Protein AF-A0A6I4WDP3-F1 (afdb_monomer_lite)

Radius of gyration: 13.58 Å; chains: 1; bounding box: 30×32×37 Å

pLDDT: mean 91.11, std 7.63, range [51.09, 98.62]

Structure (mmCIF, N/CA/C/O backbone):
data_AF-A0A6I4WDP3-F1
#
_entry.id   AF-A0A6I4WDP3-F1
#
loop_
_atom_site.group_PDB
_atom_site.id
_atom_site.type_symbol
_atom_site.label_atom_id
_atom_site.label_alt_id
_atom_site.label_comp_id
_atom_site.label_asym_id
_atom_site.label_entity_id
_atom_site.label_seq_id
_atom_site.pdbx_PDB_ins_code
_atom_site.Cartn_x
_atom_site.Cartn_y
_atom_site.Cartn_z
_atom_site.occupancy
_atom_site.B_iso_or_equiv
_atom_site.auth_seq_id
_atom_site.auth_comp_id
_atom_site.auth_asym_id
_atom_site.auth_atom_id
_atom_site.pdbx_PDB_model_num
ATOM 1 N N . MET A 1 1 ? -3.639 4.587 5.119 1.00 94.44 1 MET A N 1
ATOM 2 C CA . MET A 1 1 ? -3.142 3.851 3.941 1.00 94.44 1 MET A CA 1
ATOM 3 C C . MET A 1 1 ? -1.686 3.480 4.144 1.00 94.44 1 MET A C 1
ATOM 5 O O . MET A 1 1 ? -0.889 4.346 4.488 1.00 94.44 1 MET A O 1
ATOM 9 N N . LEU A 1 2 ? -1.363 2.209 3.944 1.00 95.56 2 LEU A N 1
ATOM 10 C CA . LEU A 1 2 ? -0.034 1.624 4.094 1.00 95.56 2 LEU A CA 1
ATOM 11 C C . LEU A 1 2 ? 0.393 1.079 2.725 1.00 95.56 2 LEU A C 1
ATOM 13 O O . LEU A 1 2 ? -0.347 0.300 2.126 1.00 95.56 2 LEU A O 1
ATOM 17 N N . ILE A 1 3 ? 1.536 1.515 2.200 1.00 95.00 3 ILE A N 1
ATOM 18 C CA . ILE A 1 3 ? 2.001 1.150 0.857 1.00 95.00 3 ILE A CA 1
ATOM 19 C C . ILE A 1 3 ? 3.365 0.484 0.958 1.00 95.00 3 ILE A C 1
ATOM 21 O O . ILE A 1 3 ? 4.345 1.133 1.322 1.00 95.00 3 ILE A O 1
ATOM 25 N N . ASP A 1 4 ? 3.426 -0.784 0.564 1.00 93.88 4 ASP A N 1
ATOM 26 C CA . ASP A 1 4 ? 4.682 -1.447 0.242 1.00 93.88 4 ASP A CA 1
ATOM 27 C C . ASP A 1 4 ? 5.023 -1.141 -1.215 1.00 93.88 4 ASP A C 1
ATOM 29 O O . ASP A 1 4 ? 4.503 -1.753 -2.156 1.00 93.88 4 ASP A O 1
ATOM 33 N N . LEU A 1 5 ? 5.878 -0.139 -1.404 1.00 91.06 5 LEU A N 1
ATOM 34 C CA . LEU A 1 5 ? 6.203 0.350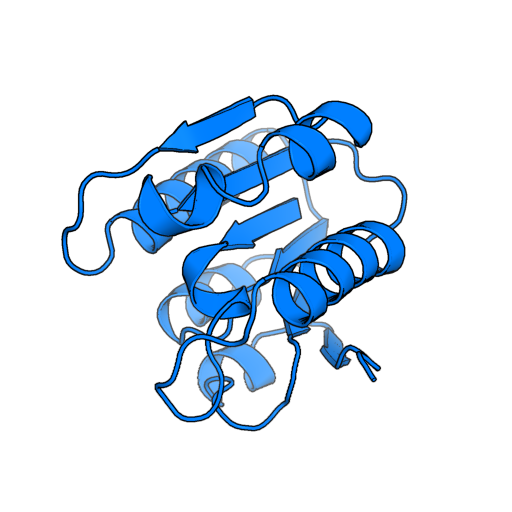 -2.731 1.00 91.06 5 LEU A CA 1
ATOM 35 C C . LEU A 1 5 ? 6.872 -0.745 -3.560 1.00 91.06 5 LEU A C 1
ATOM 37 O O . LEU A 1 5 ? 6.515 -0.918 -4.720 1.00 91.06 5 LEU A O 1
ATOM 41 N N . GLU A 1 6 ? 7.778 -1.532 -2.978 1.00 89.88 6 GLU A N 1
ATOM 42 C CA . GLU A 1 6 ? 8.478 -2.582 -3.715 1.00 89.88 6 GLU A CA 1
ATOM 43 C C . GLU A 1 6 ? 7.484 -3.597 -4.275 1.00 89.88 6 GLU A C 1
ATOM 45 O O . GLU A 1 6 ? 7.474 -3.844 -5.484 1.00 89.88 6 GLU A O 1
ATOM 50 N N . ASN A 1 7 ? 6.569 -4.105 -3.445 1.00 88.12 7 ASN A N 1
ATOM 51 C CA . ASN A 1 7 ? 5.573 -5.076 -3.891 1.00 88.12 7 ASN A CA 1
ATOM 52 C C . ASN A 1 7 ? 4.700 -4.560 -5.042 1.00 88.12 7 ASN A C 1
ATOM 54 O O . ASN A 1 7 ? 4.314 -5.341 -5.916 1.00 88.12 7 ASN A O 1
ATOM 58 N N . MET A 1 8 ? 4.408 -3.261 -5.092 1.00 90.31 8 MET A N 1
ATOM 59 C CA . MET A 1 8 ? 3.585 -2.668 -6.153 1.00 90.31 8 MET A CA 1
ATOM 60 C C . MET A 1 8 ? 4.334 -2.521 -7.488 1.00 90.31 8 MET A C 1
ATOM 62 O O . MET A 1 8 ? 3.720 -2.523 -8.565 1.00 90.31 8 MET A O 1
ATOM 66 N N . LEU A 1 9 ? 5.667 -2.486 -7.440 1.00 91.00 9 LEU A N 1
ATOM 67 C CA . LEU A 1 9 ? 6.544 -2.346 -8.603 1.00 91.00 9 LEU A CA 1
ATOM 68 C C . LEU A 1 9 ? 6.934 -3.678 -9.262 1.00 91.00 9 LEU A C 1
ATOM 70 O O . LEU A 1 9 ? 7.570 -3.673 -10.317 1.00 91.00 9 LEU A O 1
ATOM 74 N N . TYR A 1 10 ? 6.532 -4.823 -8.703 1.00 88.50 10 TYR A N 1
ATOM 75 C CA . TYR A 1 10 ? 6.817 -6.142 -9.281 1.00 88.50 10 TYR A CA 1
ATOM 76 C C . TYR A 1 10 ? 5.601 -6.796 -9.951 1.00 88.50 10 TYR A C 1
ATOM 78 O O . TYR A 1 10 ? 4.471 -6.764 -9.460 1.00 88.50 10 TYR A O 1
ATOM 86 N N . GLU A 1 11 ? 5.843 -7.510 -11.045 1.00 86.62 11 GLU A N 1
ATOM 87 C CA . GLU A 1 11 ? 4.906 -8.423 -11.691 1.00 86.62 11 GLU A CA 1
ATOM 88 C C . GLU A 1 11 ? 5.638 -9.684 -12.166 1.00 86.62 11 GLU A C 1
ATOM 90 O O . GLU A 1 11 ? 6.664 -9.600 -12.835 1.00 86.62 11 GLU A O 1
ATOM 95 N N . ARG A 1 12 ? 5.121 -10.876 -11.824 1.00 81.94 12 ARG A N 1
ATOM 96 C CA . ARG A 1 12 ? 5.751 -12.174 -12.162 1.00 81.94 12 ARG A CA 1
ATOM 97 C C . ARG A 1 12 ? 7.247 -12.219 -11.793 1.00 81.94 12 ARG A C 1
ATOM 99 O O . ARG A 1 12 ? 8.074 -12.659 -12.590 1.00 81.94 12 ARG A O 1
ATOM 106 N N . SER A 1 13 ? 7.577 -11.712 -10.604 1.00 82.00 13 SER A N 1
ATOM 107 C CA . SER A 1 13 ? 8.949 -11.619 -10.076 1.00 82.00 13 SER A CA 1
ATOM 108 C C . SER A 1 13 ? 9.900 -10.735 -10.892 1.00 82.00 13 SER A C 1
ATOM 110 O O . SER A 1 13 ? 11.113 -10.809 -10.721 1.00 82.00 13 SER A O 1
ATOM 112 N N . ARG A 1 14 ? 9.370 -9.881 -11.774 1.00 87.44 14 ARG A N 1
ATOM 113 C CA . ARG A 1 14 ? 10.137 -8.868 -12.502 1.00 87.44 14 ARG A CA 1
ATOM 114 C C . ARG A 1 14 ? 9.639 -7.481 -12.149 1.00 87.44 14 ARG A C 1
ATOM 116 O O . ARG A 1 14 ? 8.436 -7.265 -12.027 1.00 87.44 14 ARG A O 1
ATOM 123 N N . ARG A 1 15 ? 10.568 -6.545 -12.004 1.00 89.69 15 ARG A N 1
ATOM 124 C CA . ARG A 1 15 ? 10.237 -5.129 -11.882 1.00 89.69 15 ARG A CA 1
ATOM 125 C C . ARG A 1 15 ? 9.561 -4.664 -13.177 1.00 89.69 15 ARG A C 1
ATOM 127 O O . ARG A 1 15 ? 10.013 -5.027 -14.265 1.00 89.69 15 ARG A O 1
ATOM 134 N N . VAL A 1 16 ? 8.477 -3.903 -13.058 1.00 91.56 16 VAL A N 1
ATOM 135 C CA . VAL A 1 16 ? 7.866 -3.219 -14.207 1.00 91.56 16 VAL A CA 1
ATOM 136 C C . VAL A 1 16 ? 8.662 -1.967 -14.565 1.00 91.56 16 VAL A C 1
ATOM 138 O O . VAL A 1 16 ? 9.379 -1.428 -13.725 1.00 91.56 16 VAL A O 1
ATOM 141 N N . ASP A 1 17 ? 8.556 -1.507 -15.808 1.00 91.81 17 ASP A N 1
ATOM 142 C CA . ASP A 1 17 ? 9.193 -0.256 -16.219 1.00 91.81 17 ASP A CA 1
ATOM 143 C C . ASP A 1 17 ? 8.664 0.958 -15.433 1.00 91.81 17 ASP A C 1
ATOM 145 O O . ASP A 1 17 ? 7.579 0.927 -14.843 1.00 91.81 17 ASP A O 1
ATOM 149 N N . ASP A 1 18 ? 9.442 2.040 -15.439 1.00 89.75 18 ASP A N 1
ATOM 150 C CA . ASP A 1 18 ? 9.174 3.223 -14.618 1.00 89.75 18 ASP A CA 1
ATOM 151 C C . ASP A 1 18 ? 7.879 3.950 -15.011 1.00 89.75 18 ASP A C 1
ATOM 153 O O . ASP A 1 18 ? 7.214 4.534 -14.155 1.00 89.75 18 ASP A O 1
ATOM 157 N N . ALA A 1 19 ? 7.475 3.887 -16.284 1.00 90.44 19 ALA A N 1
ATOM 158 C CA . ALA A 1 19 ? 6.232 4.501 -16.745 1.00 90.44 19 ALA A CA 1
ATOM 159 C C . ALA A 1 19 ? 5.011 3.750 -16.196 1.00 90.44 19 ALA A C 1
ATOM 161 O O . ALA A 1 19 ? 4.050 4.357 -15.719 1.00 90.44 19 ALA A O 1
ATOM 162 N N . ARG A 1 20 ? 5.052 2.417 -16.218 1.00 91.94 20 ARG A N 1
ATOM 163 C CA . ARG A 1 20 ? 4.002 1.570 -15.651 1.00 91.94 20 ARG A CA 1
ATOM 164 C C . ARG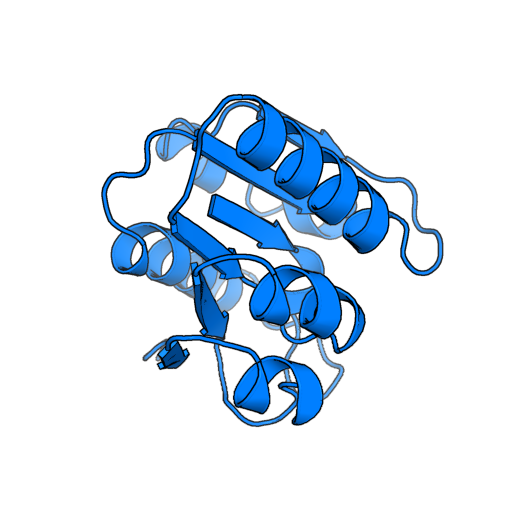 A 1 20 ? 3.992 1.618 -14.127 1.00 91.94 20 ARG A C 1
ATOM 166 O O . ARG A 1 20 ? 2.919 1.614 -13.529 1.00 91.94 20 ARG A O 1
ATOM 173 N N . ALA A 1 21 ? 5.164 1.695 -13.506 1.00 91.62 21 ALA A N 1
ATOM 174 C CA . ALA A 1 21 ? 5.321 1.928 -12.077 1.00 91.62 21 ALA A CA 1
ATOM 175 C C . ALA A 1 21 ? 4.641 3.231 -11.632 1.00 91.62 21 ALA A C 1
ATOM 177 O O . ALA A 1 21 ? 3.821 3.206 -10.716 1.00 91.62 21 ALA A O 1
ATOM 178 N N . ALA A 1 22 ? 4.906 4.341 -12.328 1.00 91.12 22 ALA A N 1
ATOM 179 C CA . ALA A 1 22 ? 4.288 5.634 -12.045 1.00 91.12 22 ALA A CA 1
ATOM 180 C C . ALA A 1 22 ? 2.754 5.566 -12.123 1.00 91.12 22 ALA A C 1
ATOM 182 O O . ALA A 1 22 ? 2.077 5.911 -11.156 1.00 91.12 22 ALA A O 1
ATOM 183 N N . LYS A 1 23 ? 2.207 5.001 -13.211 1.00 92.31 23 LYS A N 1
ATOM 184 C CA . LYS A 1 23 ? 0.754 4.800 -13.364 1.00 92.31 23 LYS A CA 1
ATOM 185 C C . LYS A 1 23 ? 0.148 3.949 -12.249 1.00 92.31 23 LYS A C 1
ATOM 187 O O . LYS A 1 23 ? -0.976 4.197 -11.826 1.00 92.31 23 LYS A O 1
ATOM 192 N N . ARG A 1 24 ? 0.867 2.925 -11.775 1.00 92.81 24 ARG A N 1
ATOM 193 C CA . ARG A 1 24 ? 0.418 2.096 -10.646 1.00 92.81 24 ARG A CA 1
ATOM 194 C C . ARG A 1 24 ? 0.375 2.893 -9.355 1.00 92.81 24 ARG A C 1
ATOM 196 O O . ARG A 1 24 ? -0.625 2.815 -8.657 1.00 92.81 24 ARG A O 1
ATOM 203 N N . ILE A 1 25 ? 1.426 3.651 -9.050 1.00 91.81 25 ILE A N 1
ATOM 204 C CA . ILE A 1 25 ? 1.478 4.500 -7.853 1.00 91.81 25 ILE A CA 1
ATOM 205 C C . ILE A 1 25 ? 0.317 5.501 -7.871 1.00 91.81 25 ILE A C 1
ATOM 207 O O . ILE A 1 25 ? -0.390 5.627 -6.877 1.00 91.81 25 ILE A O 1
ATOM 211 N N . GLU A 1 26 ? 0.069 6.158 -9.005 1.00 92.25 26 GLU A N 1
ATOM 212 C CA . GLU A 1 26 ? -1.072 7.067 -9.167 1.00 92.25 26 GLU A CA 1
ATOM 213 C C . GLU A 1 26 ? -2.402 6.357 -8.926 1.00 92.25 26 GLU A C 1
ATOM 215 O O . GLU A 1 26 ? -3.161 6.774 -8.053 1.00 92.25 26 GLU A O 1
ATOM 220 N N . ALA A 1 27 ? -2.633 5.235 -9.614 1.00 93.88 27 ALA A N 1
ATOM 221 C CA . ALA A 1 27 ? -3.865 4.467 -9.493 1.00 93.88 27 ALA A CA 1
ATOM 222 C C . ALA A 1 27 ? -4.106 3.960 -8.063 1.00 93.88 27 ALA A C 1
ATOM 224 O O . ALA A 1 27 ? -5.245 3.957 -7.607 1.00 93.88 27 ALA A O 1
ATOM 225 N N . ILE A 1 28 ? -3.054 3.559 -7.342 1.00 93.44 28 ILE A N 1
ATOM 226 C CA . ILE A 1 28 ? -3.126 3.167 -5.927 1.00 93.44 28 ILE A CA 1
ATOM 227 C C . ILE A 1 28 ? -3.674 4.322 -5.086 1.00 93.44 28 ILE A C 1
ATOM 229 O O . ILE A 1 28 ? -4.621 4.137 -4.322 1.00 93.44 28 ILE A O 1
ATOM 233 N N . LEU A 1 29 ? -3.093 5.509 -5.248 1.00 91.75 29 LEU A N 1
ATOM 234 C CA . LEU A 1 29 ? -3.466 6.701 -4.491 1.00 91.75 29 LEU A CA 1
ATOM 235 C C . LEU A 1 29 ? -4.873 7.190 -4.853 1.00 91.75 29 LEU A C 1
ATOM 237 O O . LEU A 1 29 ? -5.642 7.532 -3.963 1.00 91.75 29 LEU A O 1
ATOM 241 N N . ASP A 1 30 ? -5.226 7.186 -6.140 1.00 92.94 30 ASP A N 1
ATOM 242 C CA . ASP A 1 30 ? -6.561 7.579 -6.602 1.00 92.94 30 ASP A CA 1
ATOM 243 C C . ASP A 1 30 ? -7.639 6.606 -6.115 1.00 92.94 30 ASP A C 1
ATOM 245 O O . ASP A 1 30 ? -8.710 7.034 -5.692 1.00 92.94 30 ASP A O 1
ATOM 249 N N . THR A 1 31 ? -7.344 5.303 -6.117 1.00 94.12 31 THR A N 1
ATOM 250 C CA . THR A 1 31 ? -8.270 4.256 -5.655 1.00 94.12 31 THR A CA 1
ATOM 251 C C . THR A 1 31 ? -8.566 4.376 -4.164 1.00 94.12 31 THR A C 1
ATOM 253 O O . THR A 1 31 ? -9.710 4.204 -3.752 1.00 94.12 31 THR A O 1
ATOM 256 N N . ALA A 1 32 ? -7.553 4.673 -3.347 1.00 91.75 32 ALA A N 1
ATOM 257 C CA . ALA A 1 32 ? -7.758 4.907 -1.919 1.00 91.75 32 ALA A CA 1
ATOM 258 C C . ALA A 1 32 ? -8.540 6.204 -1.644 1.00 91.75 32 ALA A C 1
ATOM 260 O O . ALA A 1 32 ? -9.141 6.346 -0.579 1.00 91.75 32 ALA A O 1
ATOM 261 N N . GLY A 1 33 ? -8.541 7.144 -2.596 1.00 89.44 33 GLY A N 1
ATOM 262 C CA . GLY A 1 33 ? -9.157 8.451 -2.436 1.00 89.44 33 GLY A CA 1
ATOM 263 C C . GLY A 1 33 ? -8.492 9.277 -1.323 1.00 89.44 33 GLY A C 1
ATOM 264 O O . GLY A 1 33 ? -7.335 9.042 -0.960 1.00 89.44 33 GLY A O 1
ATOM 265 N N . PRO A 1 34 ? -9.194 10.283 -0.774 1.00 89.31 34 PRO A N 1
ATOM 266 C CA . PRO A 1 34 ? -8.677 11.069 0.336 1.00 89.31 34 PRO A CA 1
ATOM 267 C C . PRO A 1 34 ? -8.613 10.217 1.610 1.00 89.31 34 PRO A C 1
ATOM 269 O O . PRO A 1 34 ? -9.635 9.840 2.179 1.00 89.31 34 PRO A O 1
ATOM 272 N N . VAL A 1 35 ? -7.396 9.964 2.089 1.00 90.88 35 VAL A N 1
ATOM 273 C CA . VAL A 1 35 ? -7.133 9.277 3.358 1.00 90.88 35 VAL A CA 1
ATOM 274 C C . VAL A 1 35 ? -6.484 10.234 4.353 1.00 90.88 35 VAL A C 1
ATOM 276 O O . VAL A 1 35 ? -5.712 11.113 3.982 1.00 90.88 35 VAL A O 1
ATOM 279 N N . GLN A 1 36 ? -6.778 10.047 5.638 1.00 91.19 36 GLN A N 1
ATOM 280 C CA . G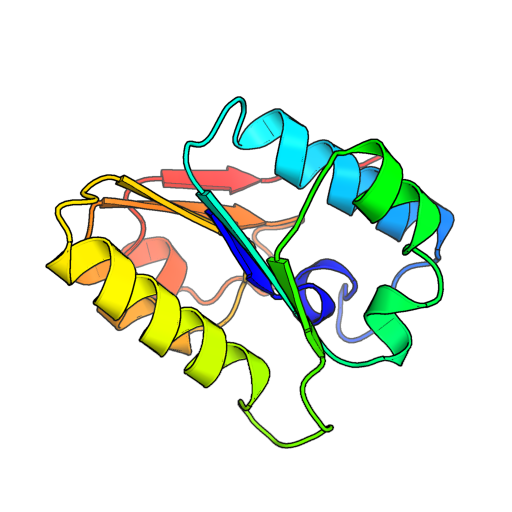LN A 1 36 ? -6.237 10.891 6.711 1.00 91.19 36 GLN A CA 1
ATOM 281 C C . GLN A 1 36 ? -4.726 10.714 6.912 1.00 91.19 36 GLN A C 1
ATOM 283 O O . GLN A 1 36 ? -4.043 11.642 7.334 1.00 91.19 36 GLN A O 1
ATOM 288 N N . HIS A 1 37 ? -4.206 9.520 6.622 1.00 91.19 37 HIS A N 1
ATOM 289 C CA . HIS A 1 37 ? -2.788 9.211 6.747 1.00 91.19 37 HIS A CA 1
ATOM 290 C C . HIS A 1 37 ? -2.355 8.267 5.626 1.00 91.19 37 HIS A C 1
ATOM 292 O O . HIS A 1 37 ? -2.965 7.211 5.425 1.00 91.19 37 HIS A O 1
ATOM 298 N N . THR A 1 38 ? -1.251 8.600 4.962 1.00 92.19 38 THR A N 1
ATOM 299 C CA . THR A 1 38 ? -0.566 7.721 4.008 1.00 92.19 38 THR A CA 1
ATOM 300 C C . THR A 1 38 ? 0.849 7.471 4.491 1.00 92.19 38 THR A C 1
ATOM 302 O O . THR A 1 38 ? 1.534 8.394 4.918 1.00 92.19 38 THR A O 1
ATOM 305 N N . PHE A 1 39 ? 1.272 6.214 4.457 1.00 92.94 39 PHE A N 1
ATOM 306 C CA . PHE A 1 39 ? 2.619 5.815 4.821 1.00 92.94 39 PHE A CA 1
ATOM 307 C C . PHE A 1 39 ? 3.171 4.879 3.756 1.00 92.94 39 PHE A C 1
ATOM 309 O O . PHE A 1 39 ? 2.558 3.855 3.450 1.00 92.94 39 PHE A O 1
ATOM 316 N N . VAL A 1 40 ? 4.2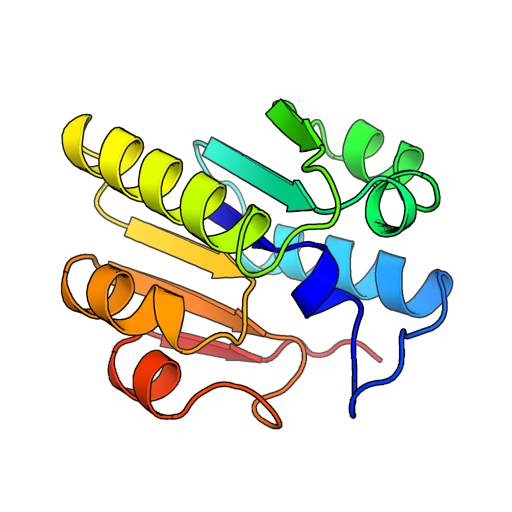98 5.265 3.164 1.00 92.88 40 VAL A N 1
ATOM 317 C CA . VAL A 1 40 ? 4.924 4.543 2.052 1.00 92.88 40 VAL A CA 1
ATOM 318 C C . VAL A 1 40 ? 6.275 4.032 2.505 1.00 92.88 40 VAL A C 1
ATOM 320 O O . VAL A 1 40 ? 7.080 4.806 3.021 1.00 92.88 40 VAL A O 1
ATOM 323 N N . VAL A 1 41 ? 6.532 2.748 2.293 1.00 93.06 41 VAL A N 1
ATOM 324 C CA . VAL A 1 41 ? 7.773 2.090 2.700 1.00 93.06 41 VAL A CA 1
ATOM 325 C C . VAL A 1 41 ? 8.366 1.336 1.515 1.00 93.06 41 VAL A C 1
ATOM 327 O O . VAL A 1 41 ? 7.644 0.807 0.672 1.00 93.06 41 VAL A O 1
ATOM 330 N N . GLY A 1 42 ? 9.693 1.315 1.432 1.00 91.19 42 GLY A N 1
ATOM 331 C CA . GLY A 1 42 ? 10.435 0.634 0.372 1.00 91.19 42 GLY A CA 1
ATOM 332 C C . GLY A 1 42 ? 11.920 0.998 0.356 1.00 91.19 42 GLY A C 1
ATOM 333 O O . GLY A 1 42 ? 12.374 1.898 1.068 1.00 91.19 42 GLY A O 1
ATOM 334 N N . GLY A 1 43 ? 12.702 0.294 -0.456 1.00 89.81 43 GLY A N 1
ATOM 335 C CA . GLY A 1 43 ? 14.116 0.583 -0.651 1.00 89.81 43 GLY A CA 1
ATOM 336 C C . GLY A 1 43 ? 14.366 1.801 -1.544 1.00 89.81 43 GLY A C 1
ATOM 337 O O . GLY A 1 43 ? 13.531 2.212 -2.351 1.00 89.81 43 GLY A O 1
ATOM 338 N N . GLN A 1 44 ? 15.579 2.357 -1.460 1.00 88.75 44 GLN A N 1
ATOM 339 C CA . GLN A 1 44 ? 15.999 3.519 -2.262 1.00 88.75 44 GLN A CA 1
ATOM 340 C C . GLN A 1 44 ? 15.754 3.344 -3.767 1.00 88.75 44 GLN A C 1
ATOM 342 O O . GLN A 1 44 ? 15.354 4.290 -4.443 1.00 88.75 44 GLN A O 1
ATOM 347 N N . TRP A 1 45 ? 15.960 2.134 -4.290 1.00 87.25 45 TRP A N 1
ATOM 348 C CA . TRP A 1 45 ? 15.778 1.825 -5.708 1.00 87.25 45 TRP A CA 1
ATOM 349 C C . TRP A 1 45 ? 14.327 2.010 -6.182 1.00 87.25 45 TRP A C 1
ATOM 351 O O . TRP A 1 45 ? 14.120 2.302 -7.359 1.00 87.25 45 TRP 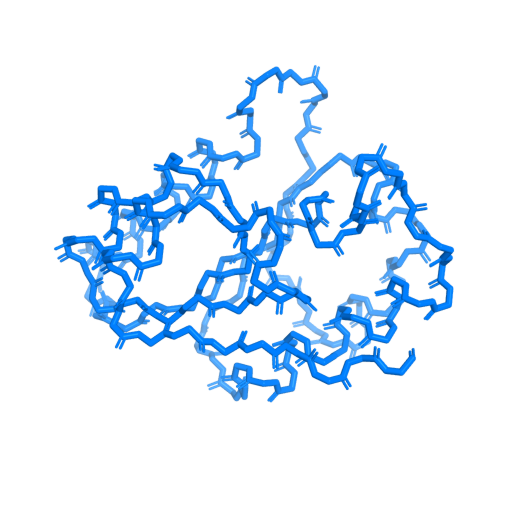A O 1
ATOM 361 N N . ALA A 1 46 ? 13.348 1.834 -5.287 1.00 88.25 46 ALA A N 1
ATOM 362 C CA . ALA A 1 46 ? 11.927 1.998 -5.570 1.00 88.25 46 ALA A CA 1
ATOM 363 C C . ALA A 1 46 ? 11.509 3.473 -5.485 1.00 88.25 46 ALA A C 1
ATOM 365 O O . ALA A 1 46 ? 10.672 3.927 -6.257 1.00 88.25 46 ALA A O 1
ATOM 366 N N . PHE A 1 47 ? 12.123 4.243 -4.584 1.00 87.62 47 PHE A N 1
ATOM 367 C CA . PHE A 1 47 ? 11.782 5.651 -4.378 1.00 87.62 47 PHE A CA 1
ATOM 368 C C . PHE A 1 47 ? 12.432 6.607 -5.374 1.00 87.62 47 PHE A C 1
ATOM 370 O O . PHE A 1 47 ? 11.751 7.494 -5.885 1.00 87.62 47 PHE A O 1
ATOM 377 N N . ILE A 1 48 ? 13.735 6.461 -5.645 1.00 89.12 48 ILE A N 1
ATOM 378 C CA . ILE A 1 48 ? 14.505 7.437 -6.438 1.00 89.12 48 ILE A CA 1
ATOM 379 C C . ILE A 1 48 ? 13.848 7.744 -7.798 1.00 89.12 48 ILE A C 1
ATOM 381 O O . ILE A 1 48 ? 13.696 8.926 -8.110 1.00 89.12 48 ILE A O 1
ATOM 385 N N . PRO A 1 49 ? 13.384 6.749 -8.583 1.00 89.56 49 PRO A N 1
ATOM 386 C CA . PRO A 1 49 ? 12.750 7.013 -9.878 1.00 89.56 49 PRO A CA 1
ATOM 387 C C . PRO A 1 49 ? 11.400 7.740 -9.781 1.00 89.56 49 PRO A C 1
ATOM 389 O O . PRO A 1 49 ? 10.939 8.321 -10.760 1.00 89.56 49 PRO A O 1
ATOM 392 N N . HIS A 1 50 ? 10.751 7.711 -8.613 1.00 89.25 50 HIS A N 1
ATOM 393 C CA . HIS A 1 50 ? 9.373 8.174 -8.422 1.00 89.25 50 HIS A CA 1
ATOM 394 C C . HIS A 1 50 ? 9.249 9.313 -7.404 1.00 89.25 50 HIS A C 1
ATOM 396 O O . HIS A 1 50 ? 8.139 9.723 -7.073 1.00 89.25 50 HIS A O 1
ATOM 402 N N . VAL A 1 51 ? 10.365 9.875 -6.931 1.00 87.00 51 VAL A N 1
ATOM 403 C CA . VAL A 1 51 ? 10.364 10.915 -5.890 1.00 87.00 51 VAL A CA 1
ATOM 404 C C . VAL A 1 51 ? 9.562 12.153 -6.295 1.00 87.00 51 VAL A C 1
ATOM 406 O O . VAL A 1 51 ? 8.813 12.682 -5.480 1.00 87.00 51 VAL A O 1
ATOM 409 N N . ALA A 1 52 ? 9.649 12.581 -7.559 1.00 87.00 52 ALA A N 1
ATOM 410 C CA . ALA A 1 52 ? 8.900 13.733 -8.061 1.00 87.00 52 ALA A CA 1
ATOM 411 C C . ALA A 1 52 ? 7.385 13.479 -8.045 1.00 87.00 52 ALA A C 1
ATOM 413 O O . ALA A 1 52 ? 6.618 14.351 -7.643 1.00 87.00 52 ALA A O 1
ATOM 414 N N . LEU A 1 53 ? 6.964 12.266 -8.419 1.00 87.88 53 LEU A N 1
ATOM 415 C CA . LEU A 1 53 ? 5.564 11.846 -8.376 1.00 87.88 53 LEU A CA 1
ATOM 416 C C . LEU A 1 53 ? 5.041 11.813 -6.934 1.00 87.88 53 LEU A C 1
ATOM 418 O O . LEU A 1 53 ? 3.987 12.371 -6.637 1.00 87.88 53 LEU A O 1
ATOM 422 N N . LEU A 1 54 ? 5.795 11.191 -6.026 1.00 85.31 54 LEU A N 1
ATOM 423 C CA . LEU A 1 54 ? 5.427 11.090 -4.613 1.00 85.31 54 LEU A CA 1
ATOM 424 C C . LEU A 1 54 ? 5.371 12.473 -3.941 1.00 85.31 54 LEU A C 1
ATOM 426 O O . LEU A 1 54 ? 4.461 12.744 -3.156 1.00 85.31 54 LEU A O 1
ATOM 430 N N . ALA A 1 55 ? 6.298 13.368 -4.291 1.00 84.25 55 ALA A N 1
ATOM 431 C CA . ALA A 1 55 ? 6.310 14.749 -3.818 1.00 84.25 55 ALA A CA 1
ATOM 432 C C . ALA A 1 55 ? 5.115 15.556 -4.349 1.00 84.25 55 ALA A C 1
ATOM 434 O O . ALA A 1 55 ? 4.480 16.271 -3.579 1.00 84.25 55 ALA A O 1
ATOM 435 N N . ALA A 1 56 ? 4.762 15.410 -5.633 1.00 85.25 56 ALA A N 1
ATOM 436 C CA . ALA A 1 56 ? 3.618 16.098 -6.240 1.00 85.25 56 ALA A CA 1
ATOM 437 C C . ALA A 1 56 ? 2.275 15.705 -5.604 1.00 85.25 56 ALA A C 1
ATOM 439 O O . ALA A 1 56 ? 1.325 16.486 -5.609 1.00 85.25 56 ALA A O 1
ATOM 440 N N . ARG A 1 57 ? 2.198 14.501 -5.031 1.00 81.81 57 ARG A N 1
ATOM 441 C CA . ARG A 1 57 ? 1.017 13.992 -4.322 1.00 81.81 57 ARG A CA 1
ATOM 442 C C . ARG A 1 57 ? 1.011 14.346 -2.837 1.00 81.81 57 ARG A C 1
ATOM 444 O O . ARG A 1 57 ? 0.143 13.863 -2.120 1.00 81.81 57 ARG A O 1
ATOM 451 N N . SER A 1 58 ? 1.952 15.182 -2.388 1.00 76.81 58 SER A N 1
ATOM 452 C CA . SER A 1 58 ? 2.095 15.589 -0.991 1.00 76.81 58 SER A CA 1
ATOM 453 C C . SER A 1 58 ? 2.041 14.382 -0.058 1.00 76.81 58 SER A C 1
ATOM 455 O O . SER A 1 58 ? 1.237 14.352 0.870 1.00 76.81 58 SER A O 1
ATOM 457 N N . LEU A 1 59 ? 2.895 13.380 -0.309 1.00 72.81 59 LEU A N 1
ATOM 458 C CA . LEU A 1 59 ? 2.987 12.161 0.505 1.00 72.81 59 LEU A CA 1
ATOM 459 C C . LEU A 1 59 ? 4.133 12.159 1.540 1.00 72.81 59 LEU A C 1
ATOM 461 O O . LEU A 1 59 ? 4.974 11.256 1.504 1.00 72.81 59 LEU A O 1
ATOM 465 N N . PRO A 1 60 ? 4.219 13.108 2.491 1.00 65.50 60 PRO A N 1
ATOM 466 C CA . PRO A 1 60 ? 4.993 12.899 3.701 1.00 65.50 60 PRO A CA 1
ATOM 467 C C . PRO A 1 60 ? 4.134 12.207 4.784 1.00 65.50 60 PRO A C 1
ATOM 469 O O . PRO A 1 60 ? 2.971 12.576 4.957 1.00 65.50 60 PRO A O 1
ATOM 472 N N . PRO A 1 61 ? 4.687 11.268 5.577 1.00 69.00 61 PRO A N 1
ATOM 473 C CA . PRO A 1 61 ? 6.047 10.727 5.535 1.00 69.00 61 PRO A CA 1
ATOM 474 C C . PRO A 1 61 ? 6.164 9.408 4.740 1.00 69.00 61 PRO A C 1
ATOM 476 O O . PRO A 1 61 ? 5.290 8.543 4.802 1.00 69.00 61 PRO A O 1
ATOM 479 N N . PHE A 1 62 ? 7.295 9.229 4.053 1.00 80.75 62 PHE A N 1
ATOM 480 C CA . PHE A 1 62 ? 7.752 7.938 3.529 1.00 80.75 62 PHE A CA 1
ATOM 481 C C . PHE A 1 62 ? 8.998 7.473 4.286 1.00 80.75 62 PHE A C 1
ATOM 483 O O . PHE A 1 62 ? 9.779 8.300 4.761 1.00 80.75 62 PHE A O 1
ATOM 490 N N . GLU A 1 63 ? 9.196 6.162 4.388 1.00 86.50 63 GLU A N 1
ATOM 491 C CA . GLU A 1 63 ? 10.342 5.573 5.078 1.00 86.50 63 GLU A CA 1
ATOM 492 C C . GLU A 1 63 ? 11.193 4.729 4.127 1.00 86.50 63 GLU A C 1
ATOM 494 O O . GLU A 1 63 ? 10.712 3.814 3.454 1.00 86.50 63 GLU A O 1
ATOM 499 N N . LEU A 1 64 ? 12.487 5.059 4.080 1.00 86.31 64 LEU A N 1
ATOM 500 C CA . LEU A 1 64 ? 13.489 4.294 3.350 1.00 86.31 64 LEU A CA 1
ATOM 501 C C . LEU A 1 64 ? 14.012 3.177 4.245 1.00 86.31 64 LEU A C 1
ATOM 503 O O . LEU A 1 64 ? 14.738 3.436 5.206 1.00 86.31 64 LEU A O 1
ATOM 507 N N . VAL A 1 65 ? 13.707 1.935 3.889 1.00 87.44 65 VAL A N 1
ATOM 508 C CA . VAL A 1 65 ? 14.245 0.772 4.600 1.00 87.44 65 VAL A CA 1
ATOM 509 C C . VAL A 1 65 ? 15.514 0.267 3.928 1.00 87.44 65 VAL A C 1
ATOM 511 O O . VAL A 1 65 ? 15.685 0.336 2.706 1.00 87.44 65 VAL A O 1
ATOM 514 N N . ARG A 1 66 ? 16.446 -0.248 4.737 1.00 80.69 66 ARG A N 1
ATOM 515 C CA . ARG A 1 66 ? 17.604 -0.967 4.197 1.00 80.69 66 ARG A CA 1
ATOM 516 C C . ARG A 1 66 ? 17.134 -2.302 3.605 1.00 80.69 66 ARG A C 1
ATOM 518 O O . ARG A 1 66 ? 16.227 -2.909 4.182 1.00 80.69 66 ARG A O 1
ATOM 525 N N . PRO A 1 67 ? 17.775 -2.787 2.524 1.00 71.38 67 PRO A N 1
ATOM 526 C CA . PRO A 1 67 ? 17.481 -4.101 1.968 1.00 71.38 67 PRO A CA 1
ATOM 527 C C . PRO A 1 67 ? 17.751 -5.179 3.018 1.00 71.38 67 PRO A C 1
ATOM 529 O O . PRO A 1 67 ? 18.897 -5.491 3.338 1.00 71.38 67 PRO A O 1
ATOM 532 N N . ALA A 1 68 ? 16.680 -5.706 3.589 1.00 77.75 68 ALA A N 1
ATOM 533 C CA . ALA A 1 68 ? 16.686 -6.826 4.508 1.00 77.75 68 ALA A CA 1
ATOM 534 C C . ALA A 1 68 ? 15.344 -7.548 4.345 1.00 77.75 68 ALA A C 1
ATOM 536 O O . ALA A 1 68 ? 14.343 -6.879 4.079 1.00 77.75 68 ALA A O 1
ATOM 537 N N . PRO A 1 69 ? 15.307 -8.884 4.483 1.00 76.25 69 PRO A N 1
ATOM 538 C CA . PRO A 1 69 ? 14.052 -9.621 4.423 1.00 76.25 69 PRO A CA 1
ATOM 539 C C . PRO A 1 69 ? 13.026 -9.033 5.397 1.00 76.25 69 PRO A C 1
ATOM 541 O O . PRO A 1 69 ? 13.355 -8.762 6.554 1.00 76.25 69 PRO A O 1
ATOM 544 N N . ASP A 1 70 ? 11.811 -8.821 4.901 1.00 82.44 70 ASP A N 1
ATOM 545 C CA . ASP A 1 70 ? 10.632 -8.381 5.653 1.00 82.44 70 ASP A CA 1
ATOM 546 C C . ASP A 1 70 ? 10.772 -7.021 6.376 1.00 82.44 70 ASP A C 1
ATOM 548 O O . ASP A 1 70 ? 9.983 -6.701 7.269 1.00 82.44 70 ASP A O 1
ATOM 552 N N . SER A 1 71 ? 11.781 -6.201 6.045 1.00 86.12 71 SER A N 1
ATOM 553 C CA . SER A 1 71 ? 12.001 -4.921 6.737 1.00 86.12 71 SER A CA 1
ATOM 554 C C . SER A 1 71 ? 10.897 -3.909 6.442 1.00 86.12 71 SER A C 1
ATOM 556 O O . SER A 1 71 ? 10.412 -3.252 7.363 1.00 86.12 71 SER A O 1
ATOM 558 N N . ALA A 1 72 ? 10.466 -3.820 5.182 1.00 88.94 72 ALA A N 1
ATOM 559 C CA . ALA A 1 72 ? 9.347 -2.976 4.782 1.00 88.94 72 ALA A CA 1
ATOM 560 C C . ALA A 1 72 ? 8.047 -3.415 5.467 1.00 88.94 72 ALA A C 1
ATOM 562 O O . ALA A 1 72 ? 7.318 -2.583 6.008 1.00 88.94 72 ALA A O 1
ATOM 563 N N . ASP A 1 73 ? 7.800 -4.725 5.505 1.00 91.44 73 ASP A N 1
ATOM 564 C CA . ASP A 1 73 ? 6.576 -5.296 6.057 1.00 91.44 73 ASP A CA 1
ATOM 565 C C . ASP A 1 73 ? 6.419 -5.000 7.544 1.00 91.44 73 ASP A C 1
ATOM 567 O O . ASP A 1 73 ? 5.362 -4.547 7.978 1.00 91.44 73 ASP A O 1
ATOM 571 N N . ARG A 1 74 ? 7.486 -5.200 8.329 1.00 92.25 74 ARG A N 1
ATOM 572 C CA . ARG A 1 74 ? 7.469 -4.919 9.773 1.00 92.25 74 ARG A CA 1
ATOM 573 C C . ARG A 1 74 ? 7.200 -3.450 10.059 1.00 92.25 74 ARG A C 1
ATOM 575 O O . ARG A 1 74 ? 6.345 -3.144 10.876 1.00 92.25 74 ARG A O 1
ATOM 582 N N . VAL A 1 75 ? 7.868 -2.550 9.340 1.00 94.19 75 VAL A N 1
ATOM 583 C CA . VAL A 1 75 ? 7.677 -1.101 9.503 1.00 94.19 75 VAL A CA 1
ATOM 584 C C . VAL A 1 75 ? 6.240 -0.686 9.160 1.00 94.19 75 VAL A C 1
ATOM 586 O O . VAL A 1 75 ? 5.647 0.142 9.855 1.00 94.19 75 VAL A O 1
ATOM 589 N N . LEU A 1 76 ? 5.649 -1.275 8.115 1.00 95.50 76 LEU A N 1
ATOM 590 C CA . LEU A 1 76 ? 4.251 -1.030 7.752 1.00 95.50 76 LEU A CA 1
ATOM 591 C C . LEU A 1 76 ? 3.280 -1.568 8.808 1.00 95.50 76 LEU A C 1
ATOM 593 O O . LEU A 1 76 ? 2.331 -0.865 9.153 1.00 95.50 76 LEU A O 1
ATOM 597 N N . LEU A 1 77 ? 3.515 -2.776 9.327 1.00 96.44 77 LEU A N 1
ATOM 598 C CA . LEU A 1 77 ? 2.690 -3.381 10.375 1.00 96.44 77 LEU A CA 1
ATOM 599 C C . LEU A 1 77 ? 2.770 -2.591 11.681 1.00 96.44 77 LEU A C 1
ATOM 601 O O . LEU A 1 77 ? 1.730 -2.203 12.201 1.00 96.44 77 LEU A O 1
ATOM 605 N N . ASP A 1 78 ? 3.972 -2.257 12.151 1.00 95.75 78 ASP A N 1
ATOM 606 C CA . ASP A 1 78 ? 4.172 -1.450 13.359 1.00 95.75 78 ASP A CA 1
ATOM 607 C C . ASP A 1 78 ? 3.459 -0.095 13.240 1.00 95.75 78 ASP A C 1
ATOM 609 O O . ASP A 1 78 ? 2.810 0.373 14.179 1.00 95.75 78 ASP A O 1
ATOM 613 N N . ARG A 1 79 ? 3.514 0.533 12.055 1.00 95.75 79 ARG A N 1
ATOM 614 C CA . ARG A 1 79 ? 2.763 1.764 11.787 1.00 95.75 79 ARG A CA 1
ATOM 615 C C . ARG A 1 79 ? 1.254 1.531 11.796 1.00 95.75 79 ARG A C 1
ATOM 617 O O . ARG A 1 79 ? 0.528 2.376 12.318 1.00 95.75 79 ARG A O 1
ATOM 624 N N . GLY A 1 80 ? 0.783 0.448 11.185 1.00 96.62 80 GLY A N 1
ATOM 625 C CA . GLY A 1 80 ? -0.630 0.078 11.160 1.00 96.62 80 GLY A CA 1
ATOM 626 C C . GLY A 1 80 ? -1.188 -0.107 12.566 1.00 96.62 80 GLY A C 1
ATOM 627 O O . GLY A 1 80 ? -2.190 0.515 12.905 1.00 96.62 80 GLY A O 1
ATOM 628 N N . GLU A 1 81 ? -0.487 -0.876 13.397 1.00 97.88 81 GLU A N 1
ATOM 629 C CA . GLU A 1 81 ? -0.825 -1.125 14.802 1.00 97.88 81 GLU A CA 1
ATOM 630 C C . GLU A 1 81 ? -0.820 0.165 15.623 1.00 97.88 81 GLU A C 1
ATOM 632 O O . GLU A 1 81 ? -1.758 0.446 16.371 1.00 97.88 81 GLU A O 1
ATOM 637 N N . PHE A 1 82 ? 0.195 1.013 15.435 1.00 97.06 82 PHE A N 1
ATOM 638 C CA . PHE A 1 82 ? 0.222 2.327 16.067 1.00 97.06 82 PHE A CA 1
ATOM 639 C C . PHE A 1 82 ? -1.013 3.157 15.689 1.00 97.06 82 PHE A C 1
ATOM 641 O O . PHE A 1 82 ? -1.701 3.668 16.572 1.00 97.06 82 PHE A O 1
ATOM 648 N N . LEU A 1 83 ? -1.345 3.260 14.399 1.00 96.19 83 LEU A N 1
ATOM 649 C CA . LEU A 1 83 ? -2.528 3.998 13.951 1.00 96.19 83 LEU A CA 1
ATOM 650 C C . LEU A 1 83 ? -3.812 3.389 14.533 1.00 96.19 83 LEU A C 1
ATOM 652 O O . LEU A 1 83 ? -4.633 4.123 15.082 1.00 96.19 83 LEU A O 1
ATOM 656 N N . ALA A 1 84 ? -3.959 2.066 14.516 1.00 97.56 84 ALA A N 1
ATOM 657 C CA . ALA A 1 84 ? -5.100 1.390 15.126 1.00 97.56 84 ALA A CA 1
ATOM 658 C C . ALA A 1 84 ? -5.237 1.729 16.619 1.00 97.56 84 ALA A C 1
ATOM 660 O O . ALA A 1 84 ? -6.321 2.093 17.077 1.00 97.56 84 ALA A O 1
ATOM 661 N N . SER A 1 85 ? -4.125 1.732 17.363 1.00 97.69 85 SER A N 1
ATOM 662 C CA . SER A 1 85 ? -4.102 2.108 18.784 1.00 97.69 85 SER A CA 1
ATOM 663 C C . SER A 1 85 ? -4.522 3.564 19.043 1.00 97.69 85 SER A C 1
ATOM 665 O O . SER A 1 85 ? -5.012 3.883 20.125 1.00 97.69 85 SER A O 1
ATOM 667 N N . THR A 1 86 ? -4.383 4.444 18.045 1.00 97.06 86 THR A N 1
ATOM 668 C CA . THR A 1 86 ? -4.822 5.850 18.109 1.00 97.06 86 THR A CA 1
ATOM 669 C C . THR A 1 86 ? -6.268 6.074 17.645 1.00 97.06 86 THR A C 1
ATOM 671 O O . THR A 1 86 ? -6.734 7.212 17.651 1.00 97.06 86 THR A O 1
ATOM 674 N N . GLY A 1 87 ? -6.992 5.010 17.273 1.00 97.25 87 GLY A N 1
ATOM 675 C CA . GLY A 1 87 ? -8.422 5.054 16.947 1.00 97.25 87 GLY A CA 1
ATOM 676 C C . GLY A 1 87 ? -8.769 4.962 15.460 1.00 97.25 87 GLY A C 1
ATOM 677 O O . GLY A 1 87 ? -9.937 5.120 15.112 1.00 97.25 87 GLY A O 1
ATOM 678 N N . TYR A 1 88 ? -7.803 4.700 14.575 1.00 97.00 88 TYR A N 1
ATOM 679 C CA . TYR A 1 88 ? -8.101 4.426 13.165 1.00 97.00 88 TYR A CA 1
ATOM 680 C C . TYR A 1 88 ? -8.710 3.026 13.013 1.00 97.00 88 TYR A C 1
ATOM 682 O O . TYR A 1 88 ? -8.163 2.051 13.523 1.00 97.00 88 TYR A O 1
ATOM 690 N N . THR A 1 89 ? -9.833 2.919 12.302 1.00 95.88 89 THR A N 1
ATOM 691 C CA . THR A 1 89 ? -10.608 1.668 12.182 1.00 95.88 89 THR A CA 1
ATOM 692 C C . THR A 1 89 ? -10.588 1.056 10.788 1.00 95.88 89 THR A C 1
ATOM 694 O O . THR A 1 89 ? -10.761 -0.154 10.650 1.00 95.88 89 THR A O 1
ATOM 697 N N . ASP A 1 90 ? -10.368 1.884 9.768 1.00 97.56 90 ASP A N 1
ATOM 698 C CA . ASP A 1 90 ? -10.454 1.513 8.361 1.00 97.56 90 ASP A CA 1
ATOM 699 C C . ASP A 1 90 ? -9.101 1.725 7.688 1.00 97.56 90 ASP A C 1
ATOM 701 O O . ASP A 1 90 ? -8.523 2.817 7.709 1.00 97.56 90 ASP A O 1
ATOM 705 N N . PHE A 1 91 ? -8.589 0.662 7.077 1.00 98.19 91 PHE A N 1
ATOM 706 C CA . PHE A 1 91 ? -7.250 0.635 6.513 1.00 98.19 91 PHE A CA 1
ATOM 707 C C . PHE A 1 91 ? -7.281 0.307 5.029 1.00 98.19 91 PHE A C 1
ATOM 709 O O . PHE A 1 91 ? -8.056 -0.516 4.554 1.00 98.19 91 PHE A O 1
ATOM 716 N N . PHE A 1 92 ? -6.352 0.923 4.305 1.00 97.94 92 PHE A N 1
ATOM 717 C CA . PHE A 1 92 ? -5.975 0.511 2.960 1.00 97.94 92 PHE A CA 1
ATOM 718 C C . PHE A 1 92 ? -4.556 -0.033 3.011 1.00 97.94 92 PHE A C 1
ATOM 720 O O . PHE A 1 92 ? -3.676 0.653 3.542 1.00 97.94 92 PHE A O 1
ATOM 727 N N . ILE A 1 93 ? -4.334 -1.214 2.438 1.00 97.50 93 ILE A N 1
ATOM 728 C CA . ILE A 1 93 ? -3.006 -1.809 2.275 1.00 97.50 93 ILE A CA 1
ATOM 729 C C . ILE A 1 93 ? -2.737 -2.030 0.791 1.00 97.50 93 ILE A C 1
ATOM 731 O O . ILE A 1 93 ? -3.453 -2.773 0.125 1.00 97.50 93 ILE A O 1
ATOM 735 N N . ALA A 1 94 ? -1.677 -1.413 0.277 1.00 96.50 94 ALA A N 1
ATOM 736 C CA . ALA A 1 94 ? -1.137 -1.704 -1.043 1.00 96.50 94 ALA A CA 1
ATOM 737 C C . ALA A 1 94 ? 0.052 -2.664 -0.896 1.00 96.50 94 ALA A C 1
ATOM 739 O O . ALA A 1 94 ? 1.206 -2.247 -0.830 1.00 96.50 94 ALA A O 1
ATOM 740 N N . SER A 1 95 ? -0.259 -3.954 -0.777 1.00 95.38 95 SER A N 1
ATOM 741 C CA . SER A 1 95 ? 0.695 -5.065 -0.718 1.00 95.38 95 SER A CA 1
ATOM 742 C C . SER A 1 95 ? 0.025 -6.346 -1.220 1.00 95.38 95 SER A C 1
ATOM 744 O O . SER A 1 95 ? -1.191 -6.413 -1.397 1.00 95.38 95 SER A O 1
ATOM 746 N N . ARG A 1 96 ? 0.833 -7.372 -1.485 1.00 94.62 96 ARG A N 1
ATOM 747 C CA . ARG A 1 96 ? 0.374 -8.715 -1.862 1.00 94.62 96 ARG A CA 1
ATOM 748 C C . ARG A 1 96 ? 0.788 -9.790 -0.858 1.00 94.62 96 ARG A C 1
ATOM 750 O O . ARG A 1 96 ? 0.398 -10.948 -1.026 1.00 94.62 96 ARG A O 1
ATOM 757 N N . ASP A 1 97 ? 1.575 -9.425 0.149 1.00 94.25 97 ASP A N 1
ATOM 758 C CA . ASP A 1 97 ? 2.237 -10.385 1.021 1.00 94.25 97 ASP A CA 1
ATOM 759 C C . ASP A 1 97 ? 1.282 -10.988 2.065 1.00 94.25 97 ASP A C 1
ATOM 761 O O . ASP A 1 97 ? 0.411 -10.325 2.626 1.00 94.25 97 ASP A O 1
ATOM 765 N N . ARG A 1 98 ? 1.471 -12.276 2.357 1.00 96.44 98 ARG A N 1
ATOM 766 C CA . ARG A 1 98 ? 0.728 -13.003 3.391 1.00 96.44 98 ARG A CA 1
ATOM 767 C C . ARG A 1 98 ? 0.937 -12.430 4.793 1.00 96.44 98 ARG A C 1
ATOM 769 O O . ARG A 1 98 ? 0.090 -12.670 5.648 1.00 96.44 98 ARG A O 1
ATOM 776 N N . ILE A 1 99 ? 2.047 -11.735 5.048 1.00 96.12 99 ILE A N 1
ATOM 777 C CA . ILE A 1 99 ? 2.389 -11.215 6.378 1.00 96.12 99 ILE A CA 1
ATOM 778 C C . ILE A 1 99 ? 1.371 -10.188 6.895 1.00 96.12 99 ILE A C 1
ATOM 780 O O . ILE A 1 99 ? 1.191 -10.068 8.101 1.00 96.12 99 ILE A O 1
ATOM 784 N N . PHE A 1 100 ? 0.636 -9.524 5.997 1.00 97.19 100 PHE A N 1
ATOM 785 C CA . PHE A 1 100 ? -0.424 -8.577 6.353 1.00 97.19 100 PHE A CA 1
ATOM 786 C C . PHE A 1 100 ? -1.759 -9.241 6.710 1.00 97.19 100 PHE A C 1
ATOM 788 O O . PHE A 1 100 ? -2.657 -8.564 7.206 1.00 97.19 100 PHE A O 1
ATOM 795 N N . ALA A 1 101 ? -1.919 -10.550 6.484 1.00 98.19 101 ALA A N 1
ATOM 796 C CA . ALA A 1 101 ? -3.189 -11.234 6.724 1.00 98.19 101 ALA A CA 1
ATOM 797 C C . ALA A 1 101 ? -3.665 -11.151 8.190 1.00 98.19 101 ALA A C 1
ATOM 799 O O . ALA A 1 101 ? -4.830 -10.829 8.394 1.00 98.19 101 ALA A O 1
ATOM 800 N N . PRO A 1 102 ? -2.820 -11.356 9.225 1.00 98.06 102 PRO A N 1
ATOM 801 C CA . PRO A 1 102 ? -3.257 -11.207 10.616 1.00 98.06 102 PRO A CA 1
ATOM 802 C C . PRO A 1 102 ? -3.765 -9.796 10.940 1.00 98.06 102 PRO A C 1
ATOM 804 O O . PRO A 1 102 ? -4.767 -9.650 11.640 1.00 98.06 102 PRO A O 1
ATOM 807 N N . PHE A 1 103 ? -3.115 -8.767 10.389 1.00 98.12 103 PHE A N 1
ATOM 808 C CA . PHE A 1 103 ? -3.547 -7.379 10.542 1.00 98.12 103 PHE A CA 1
ATOM 809 C C . PHE A 1 103 ? -4.908 -7.154 9.871 1.00 98.12 103 PHE A C 1
ATOM 811 O O . PHE A 1 103 ? -5.828 -6.633 10.497 1.00 98.12 103 PHE A O 1
ATOM 818 N N . ALA A 1 104 ? -5.074 -7.629 8.632 1.00 98.25 104 ALA A N 1
ATOM 819 C CA . ALA A 1 104 ? -6.338 -7.538 7.901 1.00 98.25 104 ALA A CA 1
ATOM 820 C C . ALA A 1 104 ? -7.490 -8.307 8.576 1.00 98.25 104 ALA A C 1
ATOM 822 O O . ALA A 1 104 ? -8.630 -7.862 8.523 1.00 98.25 104 ALA A O 1
ATOM 823 N N . SER A 1 105 ? -7.200 -9.410 9.273 1.00 97.94 105 SER A N 1
ATOM 824 C CA . SER A 1 105 ? -8.193 -10.125 10.087 1.00 97.94 105 SER A CA 1
ATOM 825 C C . SER A 1 105 ? -8.606 -9.359 11.347 1.00 97.94 105 SER A C 1
ATOM 827 O O . SER A 1 105 ? -9.679 -9.612 11.892 1.00 97.94 105 SER A O 1
ATOM 829 N N . SER A 1 106 ? -7.745 -8.468 11.842 1.00 97.88 106 SER A N 1
ATOM 830 C CA . SER A 1 106 ? -7.953 -7.733 13.097 1.00 97.88 106 SER A CA 1
ATOM 831 C C . SER A 1 106 ? -8.635 -6.383 12.869 1.00 97.88 106 SER A C 1
ATOM 833 O O . SER A 1 106 ? -9.365 -5.905 13.736 1.00 97.88 106 SER A O 1
ATOM 835 N N . TYR A 1 107 ? -8.437 -5.788 11.690 1.00 98.06 107 TYR A N 1
ATOM 836 C CA . TYR A 1 107 ? -8.938 -4.464 11.333 1.00 98.06 107 TYR A CA 1
ATOM 837 C C . TYR A 1 107 ? -9.580 -4.466 9.954 1.00 98.06 107 TYR A C 1
ATOM 839 O O . TYR A 1 107 ? -9.085 -5.110 9.029 1.00 98.06 107 TYR A O 1
ATOM 847 N N . ARG A 1 108 ? -10.646 -3.678 9.772 1.00 98.06 108 ARG A N 1
ATOM 848 C CA . ARG A 1 108 ? -11.316 -3.557 8.475 1.00 98.06 108 ARG A CA 1
ATOM 849 C C . ARG A 1 108 ? -10.333 -3.020 7.434 1.00 98.06 108 ARG A C 1
ATOM 851 O O . ARG A 1 108 ? -9.974 -1.845 7.452 1.00 98.06 108 ARG A O 1
ATOM 858 N N . THR A 1 109 ? -9.904 -3.898 6.531 1.00 98.62 109 THR A N 1
ATOM 859 C CA . THR A 1 109 ? -8.803 -3.611 5.610 1.00 98.62 109 THR A CA 1
ATOM 860 C C . THR A 1 109 ? -9.206 -3.864 4.166 1.00 98.62 109 THR A C 1
ATOM 862 O O . THR A 1 109 ? -9.576 -4.980 3.803 1.00 98.62 109 THR A O 1
ATOM 865 N N . THR A 1 110 ? -9.071 -2.838 3.332 1.00 98.62 110 THR A N 1
ATOM 866 C CA . THR A 1 110 ? -9.162 -2.932 1.875 1.00 98.62 110 THR A CA 1
ATOM 867 C C . THR A 1 110 ? -7.767 -3.124 1.288 1.00 98.62 110 THR A C 1
ATOM 869 O O . THR A 1 110 ? -6.869 -2.303 1.492 1.00 98.62 110 THR A O 1
ATOM 872 N N . VAL A 1 111 ? -7.570 -4.200 0.534 1.00 98.25 111 VAL A N 1
ATOM 873 C CA . VAL A 1 111 ? -6.302 -4.491 -0.141 1.00 98.25 111 VAL A CA 1
ATOM 874 C C . VAL A 1 111 ? -6.352 -3.965 -1.568 1.00 98.25 111 VAL A C 1
ATOM 876 O O . VAL A 1 111 ? -7.235 -4.326 -2.341 1.00 98.25 111 VAL A O 1
ATOM 879 N N . ILE A 1 112 ? -5.379 -3.137 -1.937 1.00 97.44 112 ILE A N 1
ATOM 880 C CA . ILE A 1 112 ? -5.205 -2.621 -3.294 1.00 97.44 112 ILE A CA 1
ATOM 881 C C . ILE A 1 112 ? -4.032 -3.359 -3.936 1.00 97.44 112 ILE A C 1
ATOM 883 O O . ILE A 1 112 ? -2.924 -3.371 -3.405 1.00 97.44 112 ILE A O 1
ATOM 887 N N . THR A 1 113 ? -4.252 -3.974 -5.095 1.00 95.25 113 THR A N 1
ATOM 888 C CA . THR A 1 113 ? -3.212 -4.744 -5.791 1.00 95.25 113 THR A CA 1
ATOM 889 C C . THR A 1 113 ? -3.254 -4.516 -7.302 1.00 95.25 113 THR A C 1
ATOM 891 O O . THR A 1 113 ? -4.338 -4.424 -7.877 1.00 95.25 113 THR A O 1
ATOM 894 N N . PRO A 1 114 ? -2.107 -4.495 -8.010 1.00 92.12 114 PRO A N 1
ATOM 895 C CA . PRO A 1 114 ? -2.096 -4.446 -9.473 1.00 92.12 114 PRO A CA 1
ATOM 896 C C . PRO A 1 114 ? -2.677 -5.710 -10.126 1.00 92.12 114 PRO A C 1
ATOM 898 O O . PRO A 1 114 ? -3.048 -5.684 -11.295 1.00 92.12 114 PRO A O 1
ATOM 901 N N . SER A 1 115 ? -2.726 -6.837 -9.407 1.00 90.75 115 SER A N 1
ATOM 902 C CA . SER A 1 115 ? -3.317 -8.084 -9.900 1.00 90.75 115 SER A CA 1
ATOM 903 C C . SER A 1 115 ? -3.636 -9.048 -8.760 1.00 90.75 115 SER A C 1
ATOM 905 O O . SER A 1 115 ? -2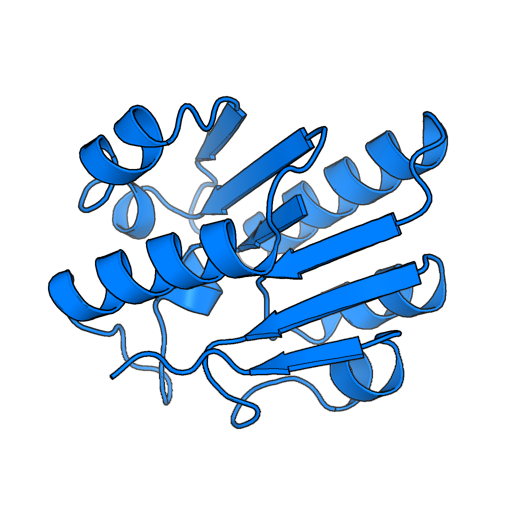.849 -9.164 -7.822 1.00 90.75 115 SER A O 1
ATOM 907 N N . ARG A 1 116 ? -4.694 -9.863 -8.894 1.00 91.56 116 ARG A N 1
ATOM 908 C CA . ARG A 1 116 ? -4.904 -11.013 -7.982 1.00 91.56 116 ARG A CA 1
ATOM 909 C C . ARG A 1 116 ? -3.797 -12.056 -8.092 1.00 91.56 116 ARG A C 1
ATOM 911 O O . ARG A 1 116 ? -3.487 -12.761 -7.141 1.00 91.56 116 ARG A O 1
ATOM 918 N N . ARG A 1 117 ? -3.145 -12.145 -9.254 1.00 88.69 117 ARG A N 1
ATOM 919 C CA . ARG A 1 117 ? -2.000 -13.036 -9.429 1.00 88.69 117 ARG A CA 1
ATOM 920 C C . ARG A 1 117 ? -0.847 -12.578 -8.528 1.00 88.69 117 ARG A C 1
ATOM 922 O O . ARG A 1 117 ? -0.312 -11.489 -8.712 1.00 88.69 117 ARG A O 1
ATOM 929 N N . GLY A 1 118 ? -0.457 -13.436 -7.589 1.00 87.81 118 GLY A N 1
ATOM 930 C CA . GLY A 1 118 ? 0.594 -13.151 -6.611 1.00 87.81 118 GLY A CA 1
ATOM 931 C C . GLY A 1 118 ? 0.097 -12.494 -5.323 1.00 87.81 118 GLY A C 1
ATOM 932 O O . GLY A 1 118 ? 0.907 -12.329 -4.422 1.00 87.81 118 GLY A O 1
ATOM 933 N N . LEU A 1 119 ? -1.195 -12.161 -5.216 1.00 94.38 119 LEU A N 1
ATOM 934 C CA . LEU A 1 119 ? -1.811 -11.871 -3.924 1.00 94.38 119 LEU A CA 1
ATOM 935 C C . LEU A 1 119 ? -1.872 -13.169 -3.114 1.00 94.38 119 LEU A C 1
ATOM 937 O O . LEU A 1 119 ? -2.315 -14.203 -3.618 1.00 94.38 119 LEU A O 1
ATOM 941 N N . SER A 1 120 ? -1.402 -13.126 -1.871 1.00 96.06 120 SER A N 1
ATOM 942 C CA . SER A 1 120 ? -1.563 -14.245 -0.952 1.00 96.06 120 SER A CA 1
ATOM 943 C C . SER A 1 120 ? -3.042 -14.530 -0.712 1.00 96.06 120 SER A C 1
ATOM 945 O O . SER A 1 120 ? -3.786 -13.639 -0.308 1.00 96.06 120 SER A O 1
ATOM 947 N N . ARG A 1 121 ? -3.439 -15.797 -0.853 1.00 97.50 121 ARG A N 1
ATOM 948 C CA . ARG A 1 121 ? -4.798 -16.245 -0.529 1.00 97.50 121 ARG A CA 1
ATOM 949 C C . ARG A 1 121 ? -5.185 -15.925 0.917 1.00 97.50 121 ARG A C 1
ATOM 951 O O . ARG A 1 121 ? -6.307 -15.526 1.167 1.00 97.50 121 ARG A O 1
ATOM 958 N N . ALA A 1 122 ? -4.242 -16.028 1.855 1.00 98.00 122 ALA A N 1
ATOM 959 C CA . ALA A 1 122 ? -4.508 -15.691 3.252 1.00 98.00 122 ALA A CA 1
ATOM 960 C C . ALA A 1 122 ? -4.830 -14.200 3.441 1.00 98.00 122 ALA A C 1
ATOM 962 O O . ALA A 1 122 ? -5.672 -13.861 4.262 1.00 98.00 122 ALA A O 1
ATOM 963 N N . LEU A 1 123 ? -4.168 -13.316 2.685 1.00 98.06 123 LEU A N 1
ATOM 964 C CA . LEU A 1 123 ? -4.463 -11.884 2.728 1.00 98.06 123 LEU A CA 1
ATOM 965 C C . LEU A 1 123 ? -5.789 -11.579 2.018 1.00 98.06 123 LEU A C 1
ATOM 967 O O . LEU A 1 123 ? -6.564 -10.769 2.505 1.00 98.06 123 LEU A O 1
ATOM 971 N N . GLU A 1 124 ? -6.058 -12.244 0.895 1.00 98.06 124 GLU A N 1
ATOM 972 C CA . GLU A 1 124 ? -7.327 -12.135 0.170 1.00 98.06 124 GLU A CA 1
ATOM 973 C C . GLU A 1 124 ? -8.526 -12.560 1.029 1.00 98.06 124 GLU A C 1
ATOM 975 O O . GLU A 1 124 ? -9.515 -11.837 1.068 1.00 98.06 124 GLU A O 1
ATOM 980 N N . ASP A 1 125 ? -8.414 -13.681 1.747 1.00 98.25 125 ASP A N 1
ATOM 981 C CA . ASP A 1 125 ? -9.467 -14.203 2.625 1.00 98.25 125 ASP A CA 1
ATOM 982 C C . ASP A 1 125 ? -9.670 -13.328 3.883 1.00 98.25 125 ASP A C 1
ATOM 984 O O . ASP A 1 125 ? -10.774 -13.271 4.420 1.00 98.25 125 ASP A O 1
ATOM 988 N N . ALA A 1 126 ? -8.615 -12.656 4.362 1.00 98.44 126 ALA A N 1
ATOM 989 C CA . ALA A 1 126 ? -8.662 -11.779 5.537 1.00 98.44 126 ALA A CA 1
ATOM 990 C C . ALA A 1 126 ? -9.142 -10.352 5.223 1.00 98.44 126 ALA A C 1
ATOM 992 O O . ALA A 1 126 ? -9.620 -9.651 6.112 1.00 98.44 126 ALA A O 1
ATOM 993 N N . ALA A 1 127 ? -8.989 -9.894 3.980 1.00 98.38 127 ALA A N 1
ATOM 994 C CA . ALA A 1 127 ? -9.364 -8.545 3.584 1.00 98.38 127 ALA A CA 1
ATOM 995 C C . ALA A 1 127 ? -10.889 -8.360 3.576 1.00 98.38 127 ALA A C 1
ATOM 997 O O . ALA A 1 127 ? -11.640 -9.218 3.118 1.00 98.38 127 ALA A O 1
ATOM 998 N N . ALA A 1 128 ? -11.350 -7.185 4.007 1.00 98.19 128 ALA A N 1
ATOM 999 C CA . ALA A 1 128 ? -12.755 -6.802 3.878 1.00 98.19 128 ALA A CA 1
ATOM 1000 C C . ALA A 1 128 ? -13.143 -6.588 2.406 1.00 98.19 128 ALA A C 1
ATOM 1002 O O . ALA A 1 128 ? -14.273 -6.859 2.003 1.00 98.19 128 ALA A O 1
ATOM 1003 N N . GLU A 1 129 ? -12.197 -6.099 1.605 1.00 98.19 129 GLU A N 1
ATOM 1004 C CA . GLU A 1 129 ? -12.348 -5.894 0.172 1.00 98.19 129 GLU A CA 1
ATOM 1005 C C . GLU A 1 129 ? -10.987 -6.015 -0.523 1.00 98.19 129 GLU A C 1
ATOM 1007 O O . GLU A 1 129 ? -9.952 -5.648 0.035 1.00 98.19 129 GLU A O 1
ATOM 1012 N N . VAL A 1 130 ? -10.987 -6.501 -1.766 1.00 98.12 130 VAL A N 1
ATOM 1013 C CA . VAL A 1 130 ? -9.801 -6.520 -2.628 1.00 98.12 130 VAL A CA 1
ATOM 1014 C C . VAL A 1 130 ? -10.094 -5.755 -3.910 1.00 98.12 130 VAL A C 1
ATOM 1016 O O . VAL A 1 130 ? -10.885 -6.208 -4.743 1.00 98.12 130 VAL A O 1
ATOM 1019 N N . ILE A 1 131 ? -9.391 -4.642 -4.102 1.00 97.62 131 ILE A N 1
ATOM 1020 C CA . ILE A 1 131 ? -9.465 -3.821 -5.306 1.00 97.62 131 ILE A CA 1
ATOM 1021 C C . ILE A 1 131 ? -8.277 -4.149 -6.207 1.00 97.62 131 ILE A C 1
ATOM 1023 O O . ILE A 1 131 ? -7.110 -3.995 -5.839 1.00 97.62 131 ILE A O 1
ATOM 1027 N N . VAL A 1 132 ? -8.587 -4.606 -7.418 1.00 95.75 132 VAL A N 1
ATOM 1028 C CA . VAL A 1 132 ? -7.587 -4.856 -8.455 1.00 95.75 132 VAL A CA 1
ATOM 1029 C C . VAL A 1 132 ? -7.493 -3.626 -9.338 1.00 95.75 132 VAL A C 1
ATOM 1031 O O . VAL A 1 132 ? -8.483 -3.221 -9.942 1.00 95.75 132 VAL A O 1
ATOM 1034 N N . LEU A 1 133 ? -6.301 -3.052 -9.439 1.00 92.12 133 LEU A N 1
ATOM 1035 C CA . LEU A 1 133 ? -6.089 -1.870 -10.256 1.00 92.12 133 LEU A CA 1
ATOM 1036 C C . LEU A 1 133 ? -6.202 -2.209 -11.741 1.00 92.12 133 LEU A C 1
ATOM 1038 O O . LEU A 1 133 ? -5.563 -3.135 -12.245 1.00 92.12 133 LEU A O 1
ATOM 1042 N N . THR A 1 134 ? -6.930 -1.382 -12.475 1.00 78.50 134 THR A N 1
ATOM 1043 C CA . THR A 1 134 ? -6.899 -1.358 -13.937 1.00 78.50 134 THR A CA 1
ATOM 1044 C C . THR A 1 134 ? -5.768 -0.446 -14.402 1.00 78.50 134 THR A C 1
ATOM 1046 O O . THR A 1 134 ? -5.993 0.683 -14.829 1.00 78.50 134 THR A O 1
ATOM 1049 N N . CYS A 1 135 ? -4.526 -0.915 -14.284 1.00 65.19 135 CYS A N 1
ATOM 1050 C CA . CYS A 1 135 ? -3.363 -0.214 -14.833 1.00 65.19 135 CYS A CA 1
ATOM 1051 C C . CYS A 1 135 ? -3.050 -0.782 -16.222 1.00 65.19 135 CYS A C 1
ATOM 1053 O O . CYS A 1 135 ? -2.555 -1.911 -16.315 1.00 65.19 135 CYS A O 1
ATOM 1055 N N . GLY A 1 136 ? -3.366 -0.014 -17.271 1.00 51.09 136 GLY A N 1
ATOM 1056 C CA . GLY A 1 136 ? -3.023 -0.331 -18.665 1.00 51.09 136 GLY A CA 1
ATOM 1057 C C . GLY A 1 136 ? -1.529 -0.502 -18.912 1.00 51.09 136 GLY A C 1
ATOM 1058 O O . GLY A 1 136 ? -0.721 0.119 -18.180 1.00 51.09 136 GLY A O 1
#

Sequence (136 aa):
MLIDLENMLYERSRRVDDARAAKRIEAILDTAGPVQHTFVVGGQWAFIPHVALLAARSLPPFELVRPAPDSADRVLLDRGEFLASTGYTDFFIASRDRIFAPFASSYRTTVITPSRRGLSRALEDAAAEVIVLTCG

Organism: NCBI:txid1429076

Foldseek 3Di:
DFEALVQQQDDPNDGDDLVLSLLSVVLLDVVVPDDPAYEYEDAPVSCVSCVVVCVVVVHPDYDHDDPDPCRSVVVRVVVLVVVVVVPDAEEEYAHQDLSCLVVLQVGAYEYEHCDPVSRDPSNVVSHPYYHHGPRD

Secondary structure (DSSP, 8-state):
-EEEHHHHHEETTEEPPHHHHHHHHHHHHHHH-S-S--EEEE-HHHHGGGHHHHHHTT---EEE--S-TTHHHHHHHHHHHHHHHTT--EEEEE---GGGHHHHHHSEEEEEES-STT--HHHHHH-SEEEEP---